Protein AF-G5A5M9-F1 (afdb_monomer_lite)

pLDDT: mean 83.86, std 6.29, range [66.06, 90.88]

Structure (mmCIF, N/CA/C/O backbone):
data_AF-G5A5M9-F1
#
_entry.id   AF-G5A5M9-F1
#
loop_
_atom_site.group_PDB
_atom_site.id
_atom_site.type_symbol
_atom_site.label_atom_id
_atom_site.label_alt_id
_atom_site.label_comp_id
_atom_site.label_asym_id
_atom_site.label_entity_id
_atom_site.label_seq_id
_atom_site.pdbx_PDB_ins_code
_atom_site.Cartn_x
_atom_site.Cartn_y
_atom_site.Cartn_z
_atom_site.occupancy
_atom_site.B_iso_or_equiv
_atom_site.auth_seq_id
_atom_site.auth_comp_id
_atom_site.auth_asym_id
_atom_site.auth_atom_id
_atom_site.pdbx_PDB_model_num
ATOM 1 N N . LEU A 1 1 ? 1.745 -1.778 4.202 1.00 84.44 1 LEU A N 1
ATOM 2 C CA . LEU A 1 1 ? 0.835 -0.638 4.490 1.00 84.44 1 LEU A CA 1
ATOM 3 C C . LEU A 1 1 ? 1.287 0.051 5.779 1.00 84.44 1 LEU A C 1
ATOM 5 O O . LEU A 1 1 ? 1.931 -0.601 6.596 1.00 84.44 1 LEU A O 1
ATOM 9 N N . GLN A 1 2 ? 1.027 1.345 5.943 1.00 86.00 2 GLN A N 1
ATOM 10 C CA . GLN A 1 2 ? 1.321 2.115 7.158 1.00 86.00 2 GLN A CA 1
ATOM 11 C C . GLN A 1 2 ? 0.021 2.710 7.702 1.00 86.00 2 GLN A C 1
ATOM 13 O O . GLN A 1 2 ? -0.778 3.225 6.929 1.00 86.00 2 GLN A O 1
ATOM 18 N N . VAL A 1 3 ? -0.209 2.611 9.012 1.00 88.44 3 VAL A N 1
ATOM 19 C CA . VAL A 1 3 ? -1.418 3.143 9.658 1.00 88.44 3 VAL A CA 1
ATOM 20 C C . VAL A 1 3 ? -1.355 4.663 9.682 1.00 88.44 3 VAL A C 1
ATOM 22 O O . VAL A 1 3 ? -0.344 5.219 10.100 1.00 88.44 3 VAL A O 1
ATOM 25 N N . THR A 1 4 ? -2.425 5.319 9.237 1.00 87.62 4 THR A N 1
ATOM 26 C CA . THR A 1 4 ? -2.530 6.785 9.263 1.00 87.62 4 THR A CA 1
ATOM 27 C C . THR A 1 4 ? -3.572 7.264 10.254 1.00 87.62 4 THR A C 1
ATOM 29 O O . THR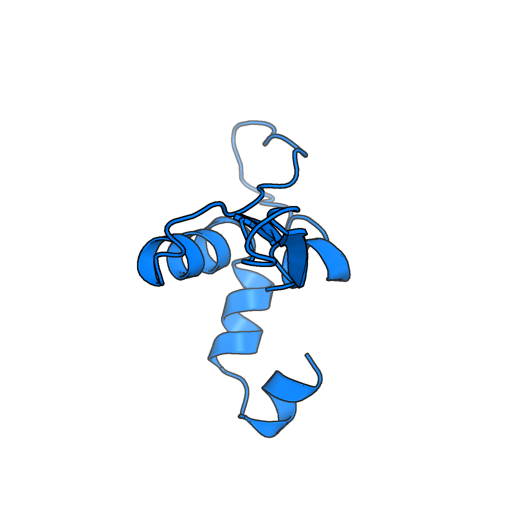 A 1 4 ? -3.425 8.342 10.808 1.00 87.62 4 THR A O 1
ATOM 32 N N . GLU A 1 5 ? -4.607 6.463 10.502 1.00 88.25 5 GLU A N 1
ATOM 33 C CA . GLU A 1 5 ? -5.700 6.850 11.384 1.00 88.25 5 GLU A CA 1
ATOM 34 C C . GLU A 1 5 ? -6.267 5.621 12.100 1.00 88.25 5 GLU A C 1
ATOM 36 O O . GLU A 1 5 ? -6.426 4.542 11.511 1.00 88.25 5 GLU A O 1
ATOM 41 N N . ARG A 1 6 ? -6.565 5.793 13.389 1.00 90.88 6 ARG A N 1
ATOM 42 C CA . ARG A 1 6 ? -7.234 4.805 14.236 1.00 90.88 6 ARG A CA 1
ATOM 43 C C . ARG A 1 6 ? -8.506 5.420 14.797 1.00 90.88 6 ARG A C 1
ATOM 45 O O . ARG A 1 6 ? -8.517 6.595 15.147 1.00 90.88 6 ARG A O 1
ATOM 52 N N . ASN A 1 7 ? -9.548 4.609 14.907 1.00 88.94 7 ASN A N 1
ATOM 53 C CA . ASN A 1 7 ? -10.780 4.979 15.579 1.00 88.94 7 ASN A CA 1
ATOM 54 C C . ASN A 1 7 ? -10.472 5.297 17.062 1.00 88.94 7 ASN A C 1
ATOM 56 O O . ASN A 1 7 ? -9.795 4.493 17.715 1.00 88.94 7 ASN A O 1
ATOM 60 N N . PRO A 1 8 ? -10.907 6.454 17.591 1.00 87.56 8 PRO A N 1
ATOM 61 C CA . PRO A 1 8 ? -10.567 6.878 18.948 1.00 87.5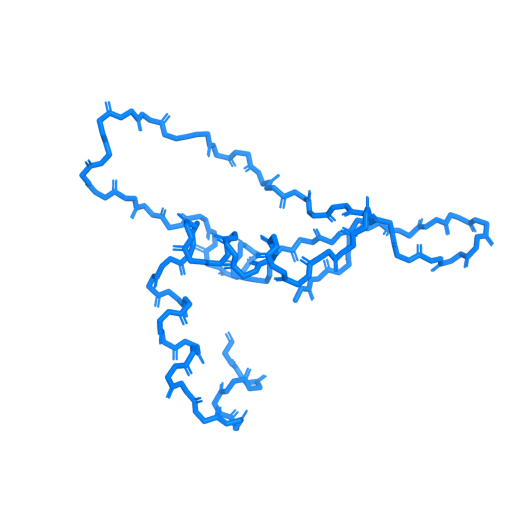6 8 PRO A CA 1
ATOM 62 C C . PRO A 1 8 ? -11.165 5.966 20.028 1.00 87.56 8 PRO A C 1
ATOM 64 O O . PRO A 1 8 ? -10.481 5.709 21.027 1.00 87.56 8 PRO A O 1
ATOM 67 N N . ASP A 1 9 ? -12.359 5.425 19.782 1.00 90.19 9 ASP A N 1
ATOM 68 C CA . ASP A 1 9 ? -13.131 4.599 20.711 1.00 90.19 9 ASP A CA 1
ATOM 69 C C . ASP A 1 9 ? -12.698 3.131 20.665 1.00 90.19 9 ASP A C 1
ATOM 71 O O . ASP A 1 9 ? -12.357 2.534 21.682 1.00 90.19 9 ASP A O 1
ATOM 75 N N . THR A 1 10 ? -12.641 2.544 19.467 1.00 88.31 10 THR A N 1
ATOM 76 C CA . THR A 1 10 ? -12.363 1.104 19.303 1.00 88.31 10 THR A CA 1
ATOM 77 C C . THR A 1 10 ? -10.884 0.785 19.106 1.00 88.31 10 THR A C 1
ATOM 79 O O . THR A 1 10 ? -10.516 -0.383 18.982 1.00 88.31 10 THR A O 1
ATOM 82 N N . LYS A 1 11 ? -10.028 1.812 18.980 1.00 85.50 11 LYS A N 1
ATOM 83 C CA . LYS A 1 11 ? -8.600 1.716 18.603 1.00 85.50 11 LYS A CA 1
ATOM 84 C C . LYS A 1 11 ? -8.332 0.981 17.281 1.00 85.50 11 LYS A C 1
ATOM 86 O O . LYS A 1 11 ? -7.171 0.755 16.928 1.00 85.50 11 LYS A O 1
ATOM 91 N N . SER A 1 12 ? -9.378 0.656 16.523 1.00 86.81 12 SER A N 1
ATOM 92 C CA . SER A 1 12 ? -9.287 -0.073 15.261 1.00 86.81 12 SER A CA 1
ATOM 93 C C . SER A 1 12 ? -8.726 0.814 14.156 1.00 86.81 12 SER A C 1
ATOM 95 O O . SER A 1 12 ? -8.994 2.011 14.101 1.00 86.81 12 SER A O 1
ATOM 97 N N . VAL A 1 13 ? -7.937 0.238 13.254 1.00 88.00 13 VAL A N 1
ATOM 98 C CA . VAL A 1 13 ? -7.345 0.975 12.131 1.00 88.00 13 VAL A CA 1
ATOM 99 C C . VAL A 1 13 ? -8.431 1.308 11.111 1.00 88.00 13 VAL A C 1
ATOM 101 O O . VAL A 1 13 ? -9.045 0.400 10.561 1.00 88.00 13 VAL A O 1
ATOM 104 N N . VAL A 1 14 ? -8.640 2.596 10.832 1.00 88.75 14 VAL A N 1
ATOM 105 C CA . VAL A 1 14 ? -9.678 3.063 9.892 1.00 88.75 14 VAL A CA 1
ATOM 106 C C . VAL A 1 14 ? -9.104 3.471 8.540 1.00 88.75 14 VAL A C 1
ATOM 108 O O . VAL A 1 14 ? -9.749 3.264 7.510 1.00 88.75 14 VAL A O 1
ATOM 111 N N . SER A 1 15 ? -7.862 3.962 8.532 1.00 87.75 15 SER A N 1
ATOM 112 C CA . SER A 1 15 ? -7.170 4.392 7.320 1.00 87.75 15 SER A CA 1
ATOM 113 C C . SER A 1 15 ? -5.701 3.966 7.342 1.00 87.75 15 SER A C 1
ATOM 115 O O . SER A 1 15 ? -5.009 4.060 8.364 1.00 87.75 15 SER A O 1
ATOM 117 N N . VAL A 1 16 ? -5.217 3.511 6.188 1.00 89.62 16 VAL A N 1
ATOM 118 C CA . VAL A 1 16 ? -3.814 3.162 5.952 1.00 89.62 16 VAL A CA 1
ATOM 119 C C . VAL A 1 16 ? -3.321 3.771 4.646 1.00 89.62 16 VAL A C 1
ATOM 121 O O . VAL A 1 16 ? -4.077 3.971 3.699 1.00 89.62 16 VAL A O 1
ATOM 124 N N . VAL A 1 17 ? -2.021 4.020 4.561 1.00 90.38 17 VAL A N 1
ATOM 125 C CA . VAL A 1 17 ? -1.339 4.462 3.343 1.00 90.38 17 VAL A CA 1
ATOM 126 C C . VAL A 1 17 ? -0.413 3.368 2.813 1.00 90.38 17 VAL A C 1
ATOM 128 O O . VAL A 1 17 ? 0.116 2.530 3.556 1.00 90.38 17 VAL A O 1
ATOM 131 N N . CYS A 1 18 ? -0.218 3.346 1.496 1.00 87.94 18 CYS A N 1
ATOM 132 C CA . CYS A 1 18 ? 0.759 2.473 0.862 1.00 87.94 18 CYS A CA 1
ATOM 133 C C . CYS A 1 18 ? 2.186 2.850 1.293 1.00 87.94 18 CYS A C 1
ATOM 135 O O . CYS A 1 18 ? 2.579 4.012 1.210 1.00 87.94 18 CYS A O 1
ATOM 137 N N . ARG A 1 19 ? 2.990 1.862 1.715 1.00 86.62 19 ARG A N 1
ATOM 138 C CA . ARG A 1 19 ? 4.390 2.105 2.116 1.00 86.62 19 ARG A CA 1
ATOM 139 C C . ARG A 1 19 ? 5.250 2.562 0.940 1.00 86.62 19 ARG A C 1
ATOM 141 O O . ARG A 1 19 ? 6.126 3.390 1.145 1.00 86.62 19 ARG A O 1
ATOM 148 N N . PHE A 1 20 ? 4.966 2.096 -0.279 1.00 84.81 20 PHE A N 1
ATOM 149 C CA . PHE A 1 20 ? 5.665 2.593 -1.466 1.00 84.81 20 PHE A CA 1
ATOM 150 C C . PHE A 1 20 ? 5.401 4.070 -1.705 1.00 84.81 20 PHE A C 1
ATOM 152 O O . PHE A 1 20 ? 6.316 4.788 -2.079 1.00 84.81 20 PHE A O 1
ATOM 159 N N . TYR A 1 21 ? 4.195 4.545 -1.398 1.00 84.44 21 TYR A N 1
ATOM 160 C CA . TYR A 1 21 ? 3.897 5.966 -1.479 1.00 84.44 21 TYR A CA 1
ATOM 161 C C . TYR A 1 21 ? 4.697 6.778 -0.455 1.00 84.44 21 TYR A C 1
ATOM 163 O O . TYR A 1 21 ? 5.235 7.822 -0.795 1.00 84.44 21 TYR A O 1
ATOM 171 N N . VAL A 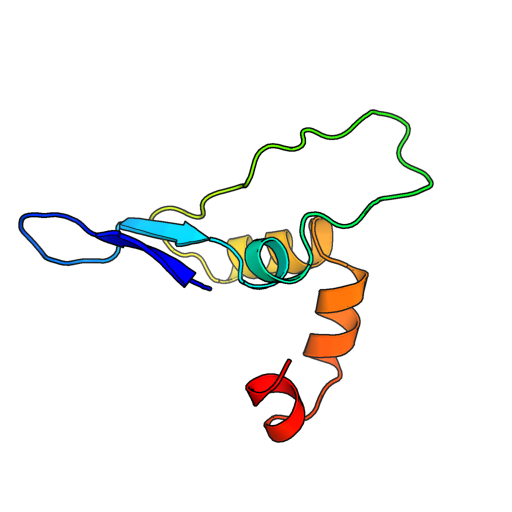1 22 ? 4.809 6.292 0.785 1.00 83.81 22 VAL A N 1
ATOM 172 C CA . VAL A 1 22 ? 5.582 6.973 1.840 1.00 83.81 22 VAL A CA 1
ATOM 173 C C . VAL A 1 22 ? 7.083 6.966 1.533 1.00 83.81 22 VAL A C 1
ATOM 175 O O . VAL A 1 22 ? 7.748 7.973 1.742 1.00 83.81 22 VAL A O 1
ATOM 178 N N . LYS A 1 23 ? 7.615 5.846 1.027 1.00 84.50 23 LYS A N 1
ATOM 179 C CA . LYS A 1 23 ? 9.058 5.650 0.812 1.00 84.50 23 LYS A CA 1
ATOM 180 C C . LYS A 1 23 ? 9.563 6.216 -0.518 1.00 84.50 23 LYS A C 1
ATOM 182 O O . LYS A 1 23 ? 10.641 6.793 -0.560 1.00 84.50 23 LYS A O 1
ATOM 187 N N . PHE A 1 24 ? 8.803 6.039 -1.595 1.00 82.00 24 PHE A N 1
ATOM 188 C CA . PHE A 1 24 ? 9.226 6.363 -2.964 1.00 82.00 24 PHE A CA 1
ATOM 189 C C . PHE A 1 24 ? 8.352 7.431 -3.632 1.00 82.00 24 PHE A C 1
ATOM 191 O O . PHE A 1 24 ? 8.663 7.889 -4.730 1.00 82.00 24 PHE A O 1
ATOM 198 N N . GLY A 1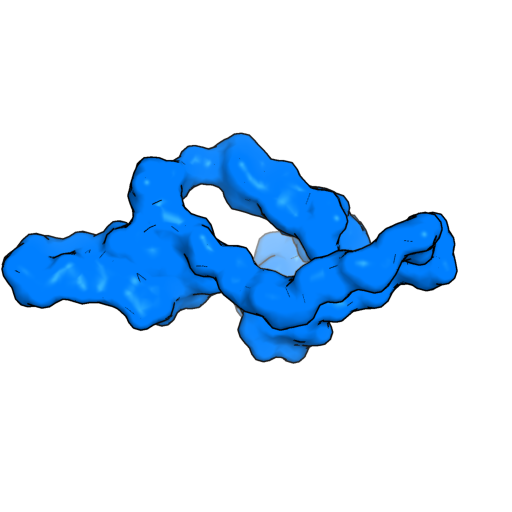 25 ? 7.250 7.834 -2.996 1.00 81.50 25 GLY A N 1
ATOM 199 C CA . GLY A 1 25 ? 6.254 8.686 -3.632 1.00 81.50 25 GLY A CA 1
ATOM 200 C C . GLY A 1 25 ? 5.495 7.955 -4.738 1.00 81.50 25 GLY A C 1
ATOM 201 O O . GLY A 1 25 ? 5.519 6.728 -4.865 1.00 81.50 25 GLY A O 1
ATOM 202 N N . ARG A 1 26 ? 4.766 8.723 -5.550 1.00 75.69 26 ARG A N 1
ATOM 203 C CA . ARG A 1 26 ? 4.007 8.173 -6.673 1.00 75.69 26 ARG A CA 1
ATOM 204 C C . ARG A 1 26 ? 4.905 8.001 -7.893 1.00 75.69 26 ARG A C 1
ATOM 206 O O . ARG A 1 26 ? 5.524 8.966 -8.334 1.00 75.69 26 ARG A O 1
ATOM 213 N N . GLU A 1 27 ? 4.917 6.807 -8.484 1.00 81.06 27 GLU A N 1
ATOM 214 C CA . GLU A 1 27 ? 5.717 6.562 -9.684 1.00 81.06 27 GLU A CA 1
ATOM 215 C C . GLU A 1 27 ? 5.186 7.354 -10.888 1.00 81.06 27 GLU A C 1
ATOM 217 O O . GLU A 1 27 ? 3.985 7.349 -11.196 1.00 81.06 27 GLU A O 1
ATOM 222 N N . ALA A 1 28 ? 6.100 8.015 -11.601 1.00 70.69 28 ALA A N 1
ATOM 223 C CA . ALA A 1 28 ? 5.786 8.683 -12.853 1.00 70.69 28 ALA A CA 1
ATOM 224 C C . ALA A 1 28 ? 5.473 7.644 -13.941 1.00 70.69 28 ALA A C 1
ATOM 226 O O . ALA A 1 28 ? 6.207 6.673 -14.129 1.00 70.69 28 ALA A O 1
ATOM 227 N N . LYS A 1 29 ? 4.391 7.870 -14.693 1.00 72.69 29 LYS A N 1
ATOM 228 C CA . LYS A 1 29 ? 4.092 7.120 -15.918 1.00 72.69 29 LYS A CA 1
ATOM 229 C C . LYS A 1 29 ? 4.494 7.982 -17.116 1.00 72.69 29 LYS A C 1
ATOM 231 O O . LYS A 1 29 ? 3.699 8.841 -17.499 1.00 72.69 29 LYS A O 1
ATOM 236 N N . PRO A 1 30 ? 5.691 7.774 -17.700 1.00 66.06 30 PRO A N 1
ATOM 237 C CA . PRO A 1 30 ? 6.259 8.678 -18.703 1.00 66.06 30 PRO A CA 1
ATOM 238 C C . PRO A 1 30 ? 5.439 8.774 -19.998 1.00 66.06 30 PRO A C 1
ATOM 240 O O . PRO A 1 30 ? 5.627 9.716 -20.752 1.00 66.06 30 PRO A O 1
ATOM 243 N N . ASN A 1 31 ? 4.487 7.862 -20.234 1.00 72.25 31 ASN A N 1
ATOM 244 C CA . ASN A 1 31 ? 3.623 7.867 -21.420 1.00 72.25 31 ASN A CA 1
AT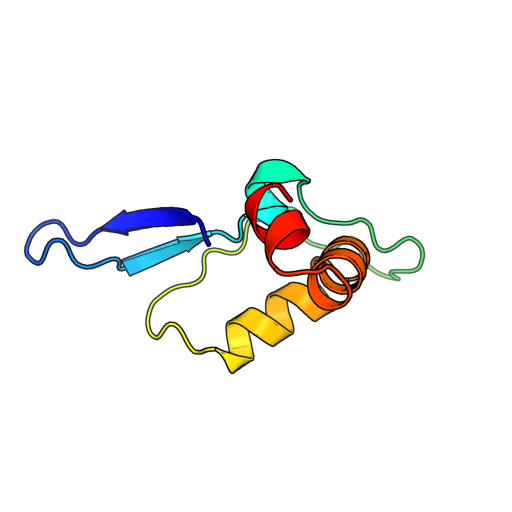OM 245 C C . ASN A 1 31 ? 2.136 8.159 -21.112 1.00 72.25 31 ASN A C 1
ATOM 247 O O . ASN A 1 31 ? 1.236 7.754 -21.848 1.00 72.25 31 ASN A O 1
ATOM 251 N N . ALA A 1 32 ? 1.832 8.787 -19.972 1.00 74.19 32 ALA A N 1
ATOM 252 C CA . ALA A 1 32 ? 0.453 9.108 -19.617 1.00 74.19 32 ALA A CA 1
ATOM 253 C C . ALA A 1 32 ? -0.041 10.354 -20.374 1.00 74.19 32 ALA A C 1
ATOM 255 O O . ALA A 1 32 ? 0.464 11.451 -20.166 1.00 74.19 32 ALA A O 1
ATOM 256 N N . LYS A 1 33 ? -1.110 10.206 -21.172 1.00 76.06 33 LYS A N 1
ATOM 257 C CA . LYS A 1 33 ? -1.759 11.314 -21.909 1.00 76.06 33 LYS A CA 1
ATOM 258 C C . LYS A 1 33 ? -2.365 12.413 -21.016 1.00 76.06 33 LYS A C 1
ATOM 260 O O . LYS A 1 33 ? -2.764 13.454 -21.522 1.00 76.06 33 LYS A O 1
ATOM 265 N N . ARG A 1 34 ? -2.497 12.186 -19.702 1.00 74.00 34 ARG A N 1
ATOM 266 C CA . ARG A 1 34 ? -3.047 13.150 -18.733 1.00 74.00 34 ARG A CA 1
ATOM 267 C C . ARG A 1 34 ? -2.158 13.243 -17.499 1.00 74.00 34 ARG A C 1
ATOM 269 O O . ARG A 1 34 ? -1.702 12.216 -16.987 1.00 74.00 34 ARG A O 1
ATOM 276 N N . LYS A 1 35 ? -1.996 14.466 -16.977 1.00 67.81 35 LYS A N 1
ATOM 277 C CA . LYS A 1 35 ? -1.361 14.717 -15.677 1.00 67.81 35 LYS A CA 1
ATOM 278 C C . LYS A 1 35 ? -2.183 14.016 -14.599 1.00 67.81 35 LYS A C 1
ATOM 280 O O . LYS A 1 35 ? -3.359 14.312 -14.403 1.00 67.81 35 LYS A O 1
ATOM 285 N N . ARG A 1 36 ? -1.579 13.036 -13.934 1.00 67.38 36 ARG A N 1
ATOM 286 C CA . ARG A 1 36 ? -2.225 12.337 -12.825 1.00 67.38 36 ARG A CA 1
ATOM 287 C C . ARG A 1 36 ? -2.215 13.217 -11.574 1.00 67.38 36 ARG A C 1
ATOM 289 O O . ARG A 1 36 ? -1.278 13.979 -11.354 1.00 67.38 36 ARG A O 1
ATOM 296 N N . THR A 1 37 ? -3.239 13.065 -10.739 1.00 69.19 37 THR A N 1
ATOM 297 C CA . THR A 1 37 ? -3.299 13.703 -9.421 1.00 69.19 37 THR A CA 1
ATOM 298 C C . THR A 1 37 ? -2.130 13.252 -8.541 1.00 69.19 37 THR A C 1
ATOM 300 O O . THR A 1 37 ? -1.755 12.075 -8.526 1.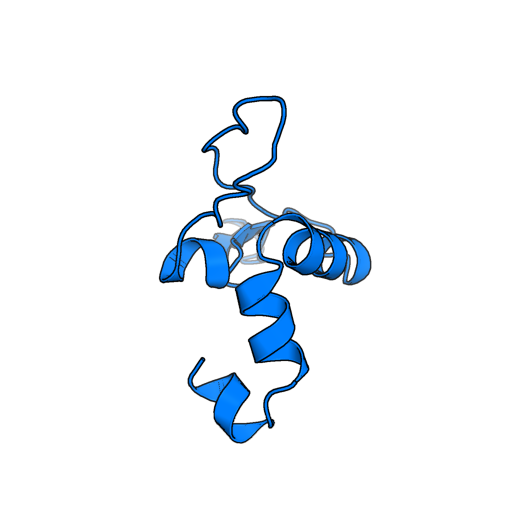00 69.19 37 THR A O 1
ATOM 303 N N . THR A 1 38 ? -1.553 14.198 -7.804 1.00 69.81 38 THR A N 1
ATOM 304 C CA . THR A 1 38 ? -0.488 13.981 -6.806 1.00 69.81 38 THR A CA 1
ATOM 305 C C . THR A 1 38 ? -1.044 13.627 -5.426 1.00 69.81 38 THR A C 1
ATOM 307 O O . THR A 1 38 ? -0.289 13.497 -4.465 1.00 69.81 38 THR A O 1
ATOM 310 N N . GLN A 1 39 ? -2.366 13.481 -5.315 1.00 75.88 39 GLN A N 1
ATOM 311 C CA . GLN A 1 39 ? -3.027 13.170 -4.058 1.00 75.88 39 GLN A CA 1
ATOM 312 C C . GLN A 1 39 ? -2.670 11.756 -3.598 1.00 75.88 39 GLN A C 1
ATOM 314 O O . GLN A 1 39 ? -2.781 10.786 -4.355 1.00 75.88 39 GLN A O 1
ATOM 319 N N . VAL A 1 40 ? -2.267 11.661 -2.333 1.00 77.88 40 VAL A N 1
ATOM 320 C CA . VAL A 1 40 ? -2.002 10.390 -1.666 1.00 77.88 40 VAL A CA 1
ATOM 321 C C . VAL A 1 40 ? -3.318 9.652 -1.482 1.00 77.88 40 VAL A C 1
ATOM 323 O O . VAL A 1 40 ? -4.256 10.179 -0.886 1.00 77.88 40 VAL A O 1
ATOM 326 N N . GLN A 1 41 ? -3.397 8.428 -1.996 1.00 82.44 41 GLN A N 1
ATOM 327 C CA . GLN A 1 41 ? -4.578 7.601 -1.799 1.00 82.44 41 GLN A CA 1
ATOM 328 C C . GLN A 1 41 ? -4.482 6.880 -0.454 1.00 82.44 41 GLN A C 1
ATOM 330 O O . GLN A 1 41 ? -3.650 5.989 -0.272 1.00 82.44 41 GLN A O 1
ATOM 335 N N . TYR A 1 42 ? -5.360 7.256 0.470 1.00 85.12 42 TYR A N 1
ATOM 336 C CA . TYR A 1 42 ? -5.564 6.534 1.719 1.00 85.12 42 TYR A CA 1
ATOM 337 C C . TYR A 1 42 ? -6.531 5.378 1.464 1.00 85.12 42 TYR A C 1
ATOM 339 O O . TYR A 1 42 ? -7.645 5.570 0.976 1.00 85.12 42 TYR A O 1
ATOM 347 N N . LEU A 1 43 ? -6.086 4.166 1.773 1.00 85.81 43 LEU A N 1
ATOM 348 C CA . LEU A 1 43 ? -6.909 2.968 1.760 1.00 85.81 43 LEU A CA 1
ATOM 349 C C . LEU A 1 43 ? -7.724 2.977 3.053 1.00 85.81 43 LEU A C 1
ATOM 351 O O . LEU A 1 43 ? -7.151 3.026 4.142 1.00 85.81 43 LEU A O 1
ATOM 355 N N . LYS A 1 44 ? -9.048 2.961 2.932 1.00 86.00 44 LYS A N 1
ATOM 356 C CA . LYS A 1 44 ? -9.979 2.935 4.064 1.00 86.00 44 LYS A CA 1
ATOM 357 C C . LYS A 1 44 ? -10.630 1.563 4.191 1.00 86.00 44 LYS A C 1
ATOM 359 O O . LYS A 1 44 ? -10.567 0.755 3.262 1.00 86.00 44 LYS A O 1
ATOM 364 N N . LEU A 1 45 ? -11.247 1.308 5.340 1.00 81.19 45 LEU A N 1
ATOM 365 C CA . LEU A 1 45 ? -12.059 0.112 5.548 1.00 81.19 45 LEU A CA 1
ATOM 366 C C . LEU A 1 45 ? -13.201 0.019 4.511 1.00 81.19 45 LEU A C 1
ATOM 368 O O . LEU A 1 45 ? -13.816 1.042 4.205 1.00 81.19 45 LEU A O 1
ATOM 372 N N . PRO A 1 46 ? -13.521 -1.188 4.000 1.00 84.31 46 PRO A N 1
ATOM 373 C CA . PRO A 1 46 ? -12.859 -2.470 4.267 1.00 84.31 46 PRO A CA 1
ATOM 374 C C . PRO A 1 46 ? -11.537 -2.640 3.490 1.00 84.31 46 PRO A C 1
ATOM 376 O O . PRO A 1 46 ? -11.468 -2.386 2.287 1.00 84.31 46 PRO A O 1
ATOM 379 N N . PHE A 1 47 ? -10.493 -3.150 4.159 1.00 83.56 47 PHE A N 1
ATOM 380 C CA . PHE A 1 47 ? -9.173 -3.402 3.557 1.00 83.56 47 PHE A CA 1
ATOM 381 C C . PHE A 1 47 ? -9.180 -4.643 2.652 1.00 83.56 47 PHE A C 1
ATOM 383 O O . PHE A 1 47 ? -8.638 -5.694 2.991 1.00 83.56 47 PHE A O 1
ATOM 390 N N . ARG A 1 48 ? -9.813 -4.538 1.482 1.00 87.75 48 ARG A N 1
ATOM 391 C CA . ARG A 1 48 ? -9.853 -5.634 0.508 1.00 87.75 48 ARG A CA 1
ATOM 392 C C . ARG A 1 48 ? -8.474 -5.848 -0.115 1.00 87.75 48 ARG A C 1
ATOM 394 O O . ARG A 1 48 ? -7.912 -4.930 -0.712 1.00 87.75 48 ARG A O 1
ATOM 401 N N . ALA A 1 49 ? -7.965 -7.076 -0.017 1.00 86.19 49 ALA A N 1
ATOM 402 C CA . ALA A 1 49 ? -6.670 -7.461 -0.579 1.00 86.19 49 ALA A CA 1
ATOM 403 C C . ALA A 1 49 ? -6.588 -7.202 -2.093 1.00 86.19 49 ALA A C 1
ATOM 405 O O . ALA A 1 49 ? -5.568 -6.714 -2.572 1.00 86.19 49 ALA A O 1
ATOM 406 N N . ASP A 1 50 ? -7.680 -7.447 -2.822 1.00 88.38 50 ASP A N 1
ATOM 407 C CA . ASP A 1 50 ? -7.785 -7.180 -4.260 1.00 88.38 50 ASP A CA 1
ATOM 408 C C . ASP A 1 50 ? -7.558 -5.696 -4.602 1.00 88.38 50 ASP A C 1
ATOM 410 O O . ASP A 1 50 ? -6.683 -5.363 -5.400 1.00 88.38 50 ASP A O 1
ATOM 414 N N . HIS A 1 51 ? -8.243 -4.782 -3.903 1.00 87.19 51 HIS A N 1
ATOM 415 C CA . HIS A 1 51 ? -8.076 -3.338 -4.107 1.00 87.19 51 HIS A CA 1
ATOM 416 C C . HIS A 1 51 ? -6.653 -2.872 -3.785 1.00 87.19 51 HIS A C 1
ATOM 418 O O . HIS A 1 51 ? -6.102 -2.008 -4.470 1.00 87.19 51 HIS A O 1
ATOM 424 N N . ILE A 1 52 ? -6.046 -3.440 -2.740 1.00 88.06 52 ILE A N 1
ATOM 425 C CA . ILE A 1 52 ? -4.665 -3.134 -2.362 1.00 88.06 52 ILE A CA 1
ATOM 426 C C . ILE A 1 52 ? -3.714 -3.604 -3.465 1.00 88.06 52 ILE A C 1
ATOM 428 O O . ILE A 1 52 ? -2.856 -2.833 -3.889 1.00 88.06 52 ILE A O 1
ATOM 432 N N . LYS A 1 53 ? -3.886 -4.830 -3.968 1.00 88.31 53 LYS A N 1
ATOM 433 C CA . LYS A 1 53 ? -3.068 -5.374 -5.055 1.00 88.31 53 LYS A CA 1
ATOM 434 C C . LYS A 1 53 ? -3.190 -4.517 -6.316 1.00 88.31 53 LYS A C 1
ATOM 436 O O . LYS A 1 53 ? -2.174 -4.060 -6.836 1.00 88.31 53 LYS A O 1
ATOM 441 N N . HIS A 1 54 ? -4.416 -4.178 -6.712 1.00 89.19 54 HIS A N 1
ATOM 442 C CA . HIS A 1 54 ? -4.668 -3.302 -7.851 1.00 89.19 54 HIS A CA 1
ATOM 443 C C . HIS A 1 54 ? -4.015 -1.921 -7.680 1.00 89.19 54 HIS A C 1
ATOM 445 O O . HIS A 1 54 ? -3.448 -1.368 -8.626 1.00 89.19 54 HIS A O 1
ATOM 451 N N . HIS A 1 55 ? -4.054 -1.341 -6.475 1.00 88.44 55 HIS A N 1
ATOM 452 C CA . HIS A 1 55 ? -3.356 -0.089 -6.183 1.00 88.44 55 HIS A CA 1
ATOM 453 C C . HIS A 1 55 ? -1.841 -0.232 -6.396 1.00 88.44 55 HIS A C 1
ATOM 455 O O . HIS A 1 55 ? -1.239 0.606 -7.065 1.00 88.44 55 HIS A O 1
ATOM 461 N N . LEU A 1 56 ? -1.225 -1.299 -5.882 1.00 87.88 56 LEU A N 1
ATOM 462 C CA . LEU A 1 56 ? 0.211 -1.544 -6.040 1.00 87.88 56 LEU A CA 1
ATOM 463 C C . LEU A 1 56 ? 0.587 -1.691 -7.522 1.00 87.88 56 LEU A C 1
ATOM 465 O O . LEU A 1 56 ? 1.501 -1.019 -7.987 1.00 87.88 56 LEU A O 1
ATOM 469 N N . GLU A 1 57 ? -0.178 -2.462 -8.291 1.00 87.94 57 GLU A N 1
ATOM 470 C CA . GLU A 1 57 ? 0.057 -2.690 -9.723 1.00 87.94 57 GLU A CA 1
ATOM 471 C C . GLU A 1 57 ? -0.157 -1.427 -10.574 1.00 87.94 57 GLU A C 1
ATOM 473 O O . GLU A 1 57 ? 0.589 -1.145 -11.515 1.00 87.94 57 GLU A O 1
ATOM 478 N N . SER A 1 58 ? -1.179 -0.632 -10.254 1.00 84.44 58 SER A N 1
ATOM 479 C CA . SER A 1 58 ? -1.579 0.521 -11.070 1.00 84.44 58 SER A CA 1
ATOM 480 C C . SER A 1 58 ? -0.835 1.815 -10.727 1.00 84.44 58 SER A C 1
ATOM 482 O O . SER A 1 58 ? -0.670 2.680 -11.609 1.00 84.44 58 SER A O 1
ATOM 484 N N . VAL A 1 59 ? -0.423 1.969 -9.464 1.00 85.44 59 VAL A N 1
ATOM 485 C CA . VAL A 1 59 ? 0.226 3.169 -8.917 1.00 85.44 59 VAL A CA 1
ATOM 486 C C . VAL A 1 59 ? 1.728 2.984 -8.753 1.00 85.44 59 VAL A C 1
ATOM 488 O O . VAL A 1 59 ? 2.460 3.930 -9.035 1.00 85.44 59 VAL A O 1
ATOM 491 N N . HIS A 1 60 ? 2.176 1.791 -8.364 1.00 87.75 60 HIS A N 1
ATOM 492 C CA . HIS A 1 60 ? 3.583 1.484 -8.115 1.00 87.75 60 HIS A CA 1
ATOM 493 C C . HIS A 1 60 ? 4.078 0.299 -8.967 1.00 87.75 60 HIS A C 1
ATOM 495 O O . HIS A 1 60 ? 4.573 -0.682 -8.416 1.00 87.75 60 HIS A O 1
ATOM 501 N N . PRO A 1 61 ? 3.939 0.333 -10.308 1.00 86.69 61 PRO A N 1
ATOM 502 C CA . PRO A 1 61 ? 4.234 -0.826 -11.144 1.00 86.69 61 PRO A CA 1
ATOM 503 C C . PRO A 1 61 ? 5.697 -1.285 -11.072 1.00 86.69 61 PRO A C 1
ATOM 505 O O . PRO A 1 61 ? 5.943 -2.490 -11.126 1.00 86.69 61 PRO A O 1
ATOM 508 N N . ARG A 1 62 ? 6.683 -0.378 -10.958 1.00 87.19 62 ARG A N 1
ATOM 509 C CA . ARG A 1 62 ? 8.099 -0.785 -10.921 1.00 87.19 62 ARG A CA 1
ATOM 510 C C . ARG A 1 62 ? 8.449 -1.336 -9.549 1.00 87.19 62 ARG A C 1
ATOM 512 O O . ARG A 1 62 ? 9.007 -2.428 -9.475 1.00 87.19 62 ARG A O 1
ATOM 519 N N . HIS A 1 63 ? 8.083 -0.628 -8.479 1.00 88.19 63 HIS A N 1
ATOM 520 C CA . HIS A 1 63 ? 8.356 -1.086 -7.115 1.00 88.19 63 HIS A CA 1
ATOM 521 C C . HIS A 1 63 ? 7.597 -2.371 -6.791 1.00 88.19 63 HIS A C 1
ATOM 523 O O . HIS A 1 63 ? 8.166 -3.282 -6.196 1.00 88.19 63 HIS A O 1
ATOM 529 N N . TRP A 1 64 ? 6.349 -2.494 -7.250 1.00 89.06 64 TRP A N 1
ATOM 530 C CA . TRP A 1 64 ? 5.577 -3.720 -7.101 1.00 89.06 64 TRP A CA 1
ATOM 531 C C . TRP A 1 64 ? 6.218 -4.890 -7.836 1.00 89.06 64 TRP A C 1
ATOM 533 O O . TRP A 1 64 ? 6.324 -5.962 -7.256 1.00 89.06 64 TRP A O 1
ATOM 543 N N . LYS A 1 65 ? 6.702 -4.703 -9.070 1.00 89.00 65 LYS A N 1
ATOM 544 C CA . LYS A 1 65 ? 7.372 -5.777 -9.817 1.00 89.00 65 LYS A CA 1
ATOM 545 C C . LYS A 1 65 ? 8.633 -6.271 -9.103 1.00 89.00 65 LYS A C 1
ATOM 547 O O . LYS A 1 65 ? 8.836 -7.478 -9.010 1.00 89.00 65 LYS A O 1
ATOM 552 N N . VAL A 1 66 ? 9.448 -5.353 -8.577 1.00 89.56 66 VAL A N 1
ATOM 553 C CA . VAL A 1 66 ? 10.648 -5.699 -7.796 1.00 89.56 66 VAL A CA 1
ATOM 554 C C . VAL A 1 66 ? 10.259 -6.422 -6.510 1.00 89.56 66 VAL A C 1
ATOM 556 O O . VAL A 1 66 ? 10.782 -7.494 -6.227 1.00 89.56 66 VAL A O 1
ATOM 559 N N . TYR A 1 67 ? 9.298 -5.880 -5.763 1.00 89.00 67 TYR A N 1
ATOM 560 C CA . TYR A 1 67 ? 8.838 -6.475 -4.515 1.00 89.00 67 TYR A CA 1
ATOM 561 C C . TYR A 1 67 ? 8.190 -7.846 -4.722 1.00 89.00 67 TYR A C 1
ATOM 563 O O . TYR A 1 67 ? 8.443 -8.761 -3.953 1.00 89.00 67 TYR A O 1
ATOM 571 N N . ALA A 1 68 ? 7.377 -8.024 -5.764 1.00 88.00 68 ALA A N 1
ATOM 572 C CA . ALA A 1 68 ? 6.717 -9.290 -6.065 1.00 88.00 68 ALA A CA 1
ATOM 573 C C . ALA A 1 68 ? 7.728 -10.393 -6.418 1.00 88.00 68 ALA A C 1
ATOM 575 O O . ALA A 1 68 ? 7.547 -11.531 -5.987 1.00 88.00 68 ALA A O 1
ATOM 576 N N . ALA A 1 69 ? 8.797 -10.043 -7.141 1.00 89.12 69 ALA A N 1
ATOM 577 C CA . ALA A 1 69 ? 9.871 -10.958 -7.525 1.00 89.12 69 ALA A CA 1
ATOM 578 C C . ALA A 1 69 ? 10.929 -11.192 -6.425 1.00 89.12 69 ALA A C 1
ATOM 580 O O . ALA A 1 69 ? 11.743 -12.102 -6.551 1.00 89.12 69 ALA A O 1
ATOM 581 N N . ALA A 1 70 ? 10.940 -10.385 -5.361 1.00 89.31 70 ALA A N 1
ATOM 582 C CA . ALA A 1 70 ? 11.910 -10.490 -4.275 1.00 89.31 70 ALA A CA 1
ATOM 583 C C . ALA A 1 70 ? 11.645 -11.694 -3.345 1.00 89.31 70 ALA A C 1
ATOM 585 O O . ALA A 1 70 ? 10.498 -12.126 -3.161 1.00 89.31 70 ALA A O 1
ATOM 586 N N . THR A 1 71 ? 12.705 -12.207 -2.712 1.00 90.12 71 THR A N 1
ATOM 587 C CA . THR A 1 71 ? 12.613 -13.232 -1.655 1.00 90.12 71 THR A CA 1
ATOM 588 C C . THR A 1 71 ? 12.006 -12.652 -0.373 1.00 90.12 71 THR A C 1
ATOM 590 O O . THR A 1 71 ? 11.883 -11.432 -0.241 1.00 90.12 71 THR A O 1
ATOM 593 N N . ASP A 1 72 ? 11.595 -13.500 0.578 1.00 86.69 72 ASP A N 1
ATOM 594 C CA . ASP A 1 72 ? 11.028 -13.016 1.849 1.00 86.69 72 ASP A CA 1
ATOM 595 C C . ASP A 1 72 ? 12.016 -12.119 2.608 1.00 86.69 72 ASP A C 1
ATOM 597 O O . ASP A 1 72 ? 11.622 -11.068 3.116 1.00 86.69 72 ASP A O 1
ATOM 601 N N . GLU A 1 73 ? 13.312 -12.458 2.609 1.00 85.50 73 GLU A N 1
ATOM 602 C CA . GLU A 1 73 ? 14.317 -11.645 3.300 1.00 85.50 73 GLU A CA 1
ATOM 603 C C . GLU A 1 73 ? 14.447 -10.261 2.663 1.00 85.50 73 GLU A C 1
ATOM 605 O O . GLU A 1 73 ? 14.434 -9.245 3.360 1.00 85.50 73 GLU A O 1
ATOM 610 N N . ALA A 1 74 ? 14.487 -10.206 1.330 1.00 83.06 74 ALA A N 1
ATOM 611 C CA . ALA A 1 74 ? 14.550 -8.951 0.593 1.00 83.06 74 ALA A CA 1
ATOM 612 C C . ALA A 1 74 ? 13.274 -8.110 0.786 1.00 83.06 74 ALA A C 1
ATOM 614 O O . ALA A 1 74 ? 13.353 -6.891 0.928 1.00 83.06 74 ALA A O 1
ATOM 615 N N . LYS A 1 75 ? 12.097 -8.742 0.877 1.00 84.31 75 LYS A N 1
ATOM 616 C CA . LYS A 1 75 ? 10.815 -8.062 1.139 1.00 84.31 75 LYS A CA 1
ATOM 617 C C . LYS A 1 75 ? 10.745 -7.403 2.516 1.00 84.31 75 LYS A C 1
ATOM 619 O O . LYS A 1 75 ? 10.001 -6.436 2.670 1.00 84.31 75 LYS A O 1
ATOM 624 N N . ARG A 1 76 ? 11.479 -7.904 3.516 1.00 80.81 76 ARG A N 1
ATOM 625 C CA . ARG A 1 76 ? 11.495 -7.319 4.871 1.00 80.81 76 ARG A CA 1
ATOM 626 C C . ARG A 1 76 ? 12.235 -5.984 4.935 1.00 80.81 76 ARG A C 1
ATOM 628 O O . ARG A 1 76 ? 11.877 -5.146 5.759 1.00 80.81 76 ARG A O 1
ATOM 635 N N . VAL A 1 77 ? 13.237 -5.792 4.076 1.00 81.81 77 VAL A N 1
ATOM 636 C CA . VAL A 1 77 ? 14.095 -4.590 4.045 1.00 81.81 77 VAL A CA 1
ATOM 637 C C . VAL A 1 77 ? 13.719 -3.589 2.941 1.00 81.81 77 VAL A C 1
ATOM 639 O O . VAL A 1 77 ? 14.181 -2.443 2.954 1.00 81.81 77 VAL A O 1
ATOM 642 N N . TYR A 1 78 ? 12.871 -4.002 1.995 1.00 74.75 78 TYR A N 1
ATOM 643 C CA . TYR A 1 78 ? 12.407 -3.198 0.860 1.00 74.75 78 TYR A CA 1
ATOM 644 C C . TYR A 1 78 ? 11.349 -2.152 1.234 1.00 74.75 78 TYR A C 1
ATOM 646 O O . TYR A 1 78 ? 11.456 -1.017 0.714 1.00 74.75 78 TYR A O 1
#

Secondary structure (DSSP, 8-state):
-EEEEE-TTT--EEEEE-HHHHHH-SPP-TT-SSPPP----EEESS--HHHHHHHHHHH-HHHHHHHHHS-HHHHHH-

Foldseek 3Di:
DAQDDADPVPRHGFKDFDVCCVPPNWDDDPPDPDDDDSDGDIDGPPPDPVVVLCCCCVGVVPVSVPLVPDDPVVVVVD

Radius of gyration: 14.06 Å; chains: 1; bounding box: 28×28×43 Å

Sequence (78 aa):
LQVTERNPDTKSVVSVVCRFYVKFGREAKPNAKRKRTTQVQYLKLPFRADHIKHHLESVHPRHWKVYAAATDEAKRVY

Organism: Phytophthora sojae (strain P6497) (NCBI:txid1094619)